Protein AF-A0A1B7JUG9-F1 (afdb_monomer_lite)

pLDDT: mean 85.09, std 14.16, range [47.5, 97.12]

Foldseek 3Di:
DFQKWKWFQFPPPRDIDTLHGPVVVVDDDDDDPVSVVSLVRGQKMWIARHPDPPHDTPDIDGRDDDPPCVVVPPD

Radius of gyration: 14.46 Å; chains: 1; bounding box: 49×24×29 Å

Sequence (75 aa):
MASAMIWAKDRTTGQISLLGHFSELQSVRLLTPTEWQMIKNSGELFITENNDPNSKILFKGACIELLDTSKLDNT

Organism: NCBI:txid1354272

Structure (mmCIF, N/CA/C/O backbone):
data_AF-A0A1B7JUG9-F1
#
_entry.id   AF-A0A1B7JUG9-F1
#
loop_
_atom_site.group_PDB
_atom_site.id
_atom_site.type_symbol
_atom_site.label_atom_id
_atom_site.label_alt_id
_atom_site.label_comp_id
_atom_site.label_asym_id
_atom_site.label_entity_id
_atom_site.label_seq_id
_atom_site.pdbx_PDB_ins_code
_atom_site.Cartn_x
_atom_site.Cartn_y
_atom_site.Cartn_z
_atom_site.occupancy
_atom_site.B_iso_or_equiv
_atom_site.auth_seq_id
_atom_site.auth_comp_id
_atom_site.auth_asym_id
_atom_site.auth_atom_id
_atom_site.pdbx_PDB_model_num
ATOM 1 N N . MET A 1 1 ? 21.015 -0.237 -8.416 1.00 47.50 1 MET A N 1
ATOM 2 C CA . MET A 1 1 ? 20.250 -1.177 -7.565 1.00 47.50 1 MET A CA 1
ATOM 3 C C . MET A 1 1 ? 18.818 -0.674 -7.524 1.00 47.50 1 MET A C 1
ATOM 5 O O . MET A 1 1 ? 18.649 0.532 -7.416 1.00 47.50 1 MET A O 1
ATOM 9 N N . ALA A 1 2 ? 17.822 -1.536 -7.730 1.00 58.62 2 ALA A N 1
ATOM 10 C CA . ALA A 1 2 ? 16.428 -1.105 -7.858 1.00 58.62 2 ALA A CA 1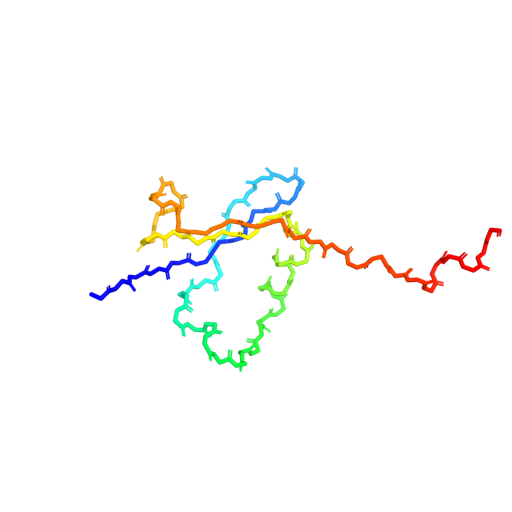
ATOM 11 C C . ALA A 1 2 ? 15.929 -0.470 -6.548 1.00 58.62 2 ALA A C 1
ATOM 13 O O . ALA A 1 2 ? 15.934 -1.117 -5.505 1.00 58.62 2 ALA A O 1
ATOM 14 N N . SER A 1 3 ? 15.518 0.795 -6.609 1.00 86.62 3 SER A N 1
ATOM 15 C CA . SER A 1 3 ? 14.994 1.583 -5.488 1.00 86.62 3 SER A CA 1
ATOM 16 C C . SER A 1 3 ? 13.478 1.441 -5.398 1.00 86.62 3 SER A C 1
ATOM 18 O O . SER A 1 3 ? 12.764 2.440 -5.382 1.00 86.62 3 SER A O 1
ATOM 20 N N . ALA A 1 4 ? 12.980 0.205 -5.438 1.00 93.69 4 ALA A N 1
ATOM 21 C CA . ALA A 1 4 ? 11.546 -0.022 -5.466 1.00 93.69 4 ALA A CA 1
ATOM 22 C C . ALA A 1 4 ? 10.895 0.514 -4.181 1.00 93.69 4 ALA A C 1
ATOM 24 O O . ALA A 1 4 ? 11.412 0.279 -3.086 1.00 93.69 4 ALA A O 1
ATOM 25 N N . MET A 1 5 ? 9.779 1.226 -4.319 1.00 95.50 5 MET A N 1
ATOM 26 C CA . MET A 1 5 ? 9.087 1.901 -3.216 1.00 95.50 5 MET A CA 1
ATOM 27 C C . MET A 1 5 ? 7.682 1.350 -3.060 1.00 95.50 5 MET A C 1
ATOM 29 O O . MET A 1 5 ? 7.045 1.023 -4.057 1.00 95.50 5 MET A O 1
ATOM 33 N N . ILE A 1 6 ? 7.195 1.267 -1.826 1.00 93.81 6 ILE A N 1
ATOM 34 C CA . ILE A 1 6 ? 5.842 0.808 -1.514 1.00 93.81 6 ILE A CA 1
ATOM 35 C C . ILE A 1 6 ? 4.976 2.002 -1.158 1.00 93.81 6 ILE A C 1
ATOM 37 O O . ILE A 1 6 ? 5.354 2.847 -0.344 1.00 93.81 6 ILE A O 1
ATOM 41 N N . TRP A 1 7 ? 3.774 2.003 -1.707 1.00 95.75 7 TRP A N 1
ATOM 42 C CA . TRP A 1 7 ? 2.787 3.045 -1.516 1.00 95.75 7 TRP A CA 1
ATOM 43 C C . TRP A 1 7 ? 1.474 2.449 -1.038 1.00 95.75 7 TRP A C 1
ATOM 45 O O . TRP A 1 7 ? 1.087 1.354 -1.453 1.00 95.75 7 TRP A O 1
ATOM 55 N N . ALA A 1 8 ? 0.775 3.206 -0.200 1.00 95.62 8 ALA A N 1
ATOM 56 C CA . ALA A 1 8 ? -0.617 2.975 0.144 1.00 95.62 8 ALA A CA 1
ATOM 57 C C . ALA A 1 8 ? -1.489 4.046 -0.496 1.00 95.62 8 ALA A C 1
ATOM 59 O O . ALA A 1 8 ? -1.175 5.235 -0.416 1.00 95.62 8 ALA A O 1
ATOM 60 N N . LYS A 1 9 ? -2.597 3.619 -1.097 1.00 96.19 9 LYS A N 1
ATOM 61 C CA . LYS A 1 9 ? -3.642 4.512 -1.580 1.00 96.19 9 LYS A CA 1
ATOM 62 C C . LYS A 1 9 ? -4.851 4.416 -0.662 1.00 96.19 9 LYS A C 1
ATOM 64 O O . LYS A 1 9 ? -5.503 3.373 -0.584 1.00 96.19 9 LYS A O 1
ATOM 69 N N . ASP A 1 10 ? -5.157 5.517 0.010 1.00 94.69 10 ASP A N 1
ATOM 70 C CA . ASP A 1 10 ? -6.313 5.619 0.893 1.00 94.69 10 ASP A CA 1
ATOM 71 C C . ASP A 1 10 ? -7.614 5.324 0.127 1.00 94.69 10 ASP A C 1
ATOM 73 O O . ASP A 1 10 ? -7.844 5.837 -0.972 1.00 94.69 10 ASP A O 1
ATOM 77 N N . ARG A 1 11 ? -8.465 4.472 0.708 1.00 93.00 11 ARG A N 1
ATOM 78 C CA . ARG A 1 11 ? -9.693 3.970 0.072 1.00 93.00 11 ARG A CA 1
ATOM 79 C C . ARG A 1 11 ? -10.736 5.064 -0.152 1.00 93.00 11 ARG A C 1
ATOM 81 O O . ARG A 1 11 ? -11.522 4.965 -1.089 1.00 93.00 11 ARG A O 1
ATOM 88 N N . THR A 1 12 ? -10.759 6.074 0.714 1.00 91.69 12 THR A N 1
ATOM 89 C CA . THR A 1 12 ? -11.821 7.088 0.754 1.00 91.69 12 THR A CA 1
ATOM 90 C C . THR A 1 12 ? -11.440 8.321 -0.054 1.00 91.69 12 THR A C 1
ATOM 92 O O . THR A 1 12 ? -12.237 8.846 -0.823 1.00 91.69 12 THR A O 1
ATOM 95 N N . THR A 1 13 ? -10.207 8.786 0.120 1.00 94.81 13 THR A N 1
ATOM 96 C CA . THR A 1 13 ? -9.696 10.035 -0.456 1.00 94.81 13 THR A CA 1
ATOM 97 C C . THR A 1 13 ? -8.892 9.807 -1.731 1.00 94.81 13 THR A C 1
ATOM 99 O O . THR A 1 13 ? -8.705 10.733 -2.516 1.00 94.81 13 THR A O 1
ATOM 102 N N . GLY A 1 14 ? -8.380 8.590 -1.943 1.00 93.69 14 GLY A N 1
ATOM 103 C CA . GLY A 1 14 ? -7.440 8.294 -3.018 1.00 93.69 14 GLY A CA 1
ATOM 104 C C . GLY A 1 14 ? -6.034 8.855 -2.788 1.00 93.69 14 GLY A C 1
ATOM 105 O O . GLY A 1 14 ? -5.209 8.750 -3.697 1.00 93.69 14 GLY A O 1
ATOM 106 N N . GLN A 1 15 ? -5.749 9.434 -1.614 1.00 95.81 15 GLN A N 1
ATOM 107 C CA . GLN A 1 15 ? -4.432 9.967 -1.280 1.00 95.81 15 GLN A CA 1
ATOM 108 C C . GLN A 1 15 ? -3.378 8.858 -1.299 1.00 95.81 15 GLN A C 1
ATOM 110 O O . GLN A 1 15 ? -3.566 7.794 -0.711 1.00 95.81 15 GLN A O 1
ATOM 115 N N . ILE A 1 16 ? -2.247 9.135 -1.948 1.00 96.19 16 ILE A N 1
ATOM 116 C CA . ILE A 1 16 ? -1.108 8.222 -2.038 1.00 96.19 16 ILE A CA 1
ATOM 117 C C . ILE A 1 16 ? -0.069 8.618 -0.989 1.00 96.19 16 ILE A C 1
ATOM 119 O O . ILE A 1 16 ? 0.373 9.766 -0.954 1.00 96.19 16 ILE A O 1
ATOM 123 N N . SER A 1 17 ? 0.321 7.663 -0.149 1.00 95.50 17 SER A N 1
ATOM 124 C CA . SER A 1 17 ? 1.321 7.842 0.908 1.00 95.50 17 SER A CA 1
ATOM 125 C C . SER A 1 17 ? 2.441 6.816 0.774 1.00 95.50 17 SER A C 1
ATOM 127 O O . SER A 1 17 ? 2.186 5.645 0.486 1.00 95.50 17 SER A O 1
ATOM 129 N N . LEU A 1 18 ? 3.682 7.254 0.989 1.00 94.62 18 LEU A N 1
ATOM 130 C CA . LEU A 1 18 ? 4.854 6.383 0.972 1.00 94.62 18 LEU A CA 1
ATOM 131 C C . LEU A 1 18 ? 4.920 5.5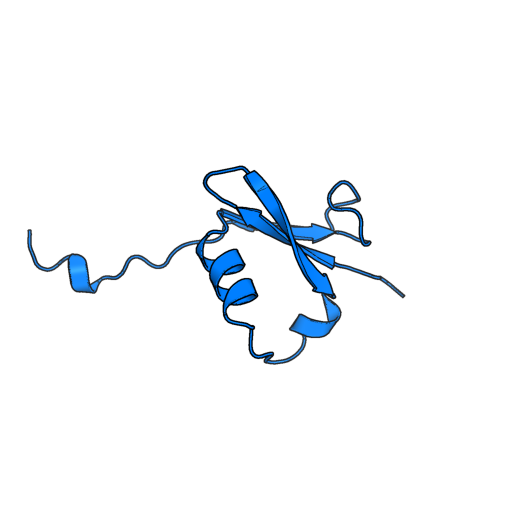56 2.264 1.00 94.62 18 LEU A C 1
ATOM 133 O O . LEU A 1 18 ? 4.858 6.121 3.352 1.00 94.62 18 LEU A O 1
ATOM 137 N N . LEU A 1 19 ? 5.092 4.238 2.140 1.00 91.81 19 LEU A N 1
ATOM 138 C CA . LEU A 1 19 ? 5.307 3.322 3.272 1.00 91.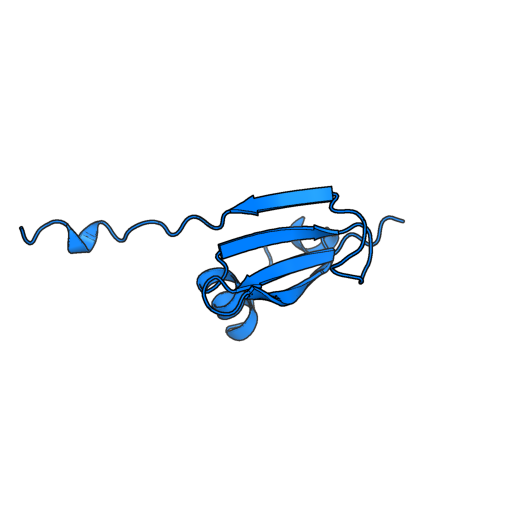81 19 LEU A CA 1
ATOM 139 C C . LEU A 1 19 ? 6.781 2.949 3.480 1.00 91.81 19 LEU A C 1
ATOM 141 O O . LEU A 1 19 ? 7.158 2.502 4.563 1.00 91.81 19 LEU A O 1
ATOM 145 N N . GLY A 1 20 ? 7.611 3.113 2.447 1.00 91.31 20 GLY A N 1
ATOM 146 C CA . GLY A 1 20 ? 9.055 2.904 2.528 1.00 91.31 20 GLY A CA 1
ATOM 147 C C . GLY A 1 20 ? 9.622 2.129 1.346 1.00 91.31 20 GLY A C 1
ATOM 148 O O . GLY A 1 20 ? 8.977 1.966 0.306 1.00 91.31 20 GLY A O 1
ATOM 149 N N . HIS A 1 21 ? 10.857 1.664 1.506 1.00 91.75 21 HIS A N 1
ATOM 150 C CA . HIS A 1 21 ? 11.545 0.881 0.487 1.00 91.75 21 HIS A CA 1
ATOM 151 C C . HIS A 1 21 ? 11.055 -0.567 0.473 1.00 91.75 21 HIS A C 1
ATOM 153 O O . HIS A 1 21 ? 10.892 -1.197 1.515 1.00 91.75 21 HIS A O 1
ATOM 159 N N . PHE A 1 22 ? 10.919 -1.151 -0.718 1.00 89.75 22 PHE A N 1
ATOM 160 C CA . PHE A 1 22 ? 10.533 -2.555 -0.862 1.00 89.75 22 PHE A CA 1
ATOM 161 C C . PHE A 1 22 ? 11.518 -3.523 -0.200 1.00 89.75 22 PHE A C 1
ATOM 163 O O . PHE A 1 22 ? 11.114 -4.549 0.344 1.00 89.75 22 PHE A O 1
ATOM 170 N N . SER A 1 23 ? 12.806 -3.174 -0.176 1.00 87.31 23 SER A N 1
ATOM 171 C CA . SER A 1 23 ? 13.834 -3.954 0.517 1.00 87.31 23 SER A CA 1
ATOM 172 C C . SER A 1 23 ? 13.576 -4.107 2.018 1.00 87.31 23 SER A C 1
ATOM 174 O O . SER A 1 23 ? 14.035 -5.079 2.607 1.00 87.31 23 SER A O 1
ATOM 176 N N . GLU A 1 24 ? 12.832 -3.190 2.641 1.00 83.19 24 GLU A N 1
ATOM 177 C CA . GLU A 1 24 ? 12.511 -3.245 4.072 1.00 83.19 24 GLU A CA 1
ATOM 178 C C . GLU A 1 24 ? 11.400 -4.252 4.402 1.00 83.19 24 GLU A C 1
ATOM 180 O O . GLU A 1 24 ? 11.259 -4.629 5.561 1.00 83.19 24 GLU A O 1
ATOM 185 N N . LEU A 1 25 ? 10.637 -4.722 3.405 1.00 75.31 25 LEU A N 1
ATOM 186 C CA . LEU A 1 25 ? 9.616 -5.765 3.589 1.00 75.31 25 LEU A CA 1
ATOM 187 C C . LEU A 1 25 ? 10.167 -7.190 3.482 1.00 75.31 25 LEU A C 1
ATOM 189 O O . LEU A 1 25 ? 9.417 -8.148 3.651 1.00 75.31 25 LEU A O 1
ATOM 193 N N . GLN A 1 26 ? 11.463 -7.360 3.201 1.00 70.00 26 GLN A N 1
ATOM 194 C CA . GLN A 1 26 ? 12.075 -8.692 3.177 1.00 70.00 26 GLN A CA 1
ATOM 195 C C . GLN A 1 26 ? 12.258 -9.297 4.580 1.00 70.00 26 GLN A C 1
ATOM 197 O O . GLN A 1 26 ? 12.628 -10.464 4.699 1.00 70.00 26 GLN A O 1
ATOM 202 N N . SER A 1 27 ? 11.981 -8.537 5.643 1.00 72.62 27 SER A N 1
ATOM 203 C CA . SER A 1 27 ? 11.984 -9.006 7.027 1.00 72.62 27 SER A CA 1
ATOM 204 C C . SER A 1 27 ? 10.705 -8.592 7.758 1.00 72.62 27 SER A C 1
ATOM 206 O O . SER A 1 27 ? 9.961 -7.713 7.322 1.00 72.62 27 SER A O 1
ATOM 208 N N . VAL A 1 28 ? 10.430 -9.243 8.893 1.00 77.81 28 VAL A N 1
ATOM 209 C CA . VAL A 1 28 ? 9.348 -8.823 9.789 1.00 77.81 28 VAL A CA 1
ATOM 210 C C . VAL A 1 28 ? 9.736 -7.475 10.397 1.00 77.81 28 VAL A C 1
ATOM 212 O O . VAL A 1 28 ? 10.586 -7.408 11.285 1.00 77.81 28 VAL A O 1
ATOM 215 N N . ARG A 1 29 ? 9.113 -6.401 9.908 1.00 83.25 29 ARG A N 1
ATOM 216 C CA . ARG A 1 29 ? 9.264 -5.045 10.440 1.00 83.25 29 ARG A CA 1
ATOM 217 C C . ARG A 1 29 ? 8.039 -4.676 11.266 1.00 83.25 29 ARG A C 1
ATOM 219 O O . ARG A 1 29 ? 6.906 -4.887 10.837 1.00 83.25 29 ARG A O 1
ATOM 226 N N . LEU A 1 30 ? 8.263 -4.080 12.434 1.00 84.25 30 LEU A N 1
ATOM 227 C CA . LEU A 1 30 ? 7.189 -3.426 13.175 1.00 84.25 30 LEU A CA 1
ATOM 228 C C . LEU A 1 30 ? 6.818 -2.115 12.478 1.00 84.25 30 LEU A C 1
ATOM 230 O O . LEU A 1 30 ? 7.686 -1.344 12.069 1.00 84.25 30 LEU A O 1
ATOM 234 N N . LEU A 1 31 ? 5.519 -1.876 12.348 1.00 86.19 31 LEU A N 1
ATOM 235 C CA . LEU A 1 31 ? 4.987 -0.634 11.808 1.00 86.19 31 LEU A CA 1
ATOM 236 C C . LEU A 1 31 ? 4.798 0.374 12.933 1.00 86.19 31 LEU A C 1
ATOM 238 O O . LEU A 1 31 ? 4.386 0.022 14.042 1.00 86.19 31 LEU A O 1
ATOM 242 N N . THR A 1 32 ? 5.041 1.644 12.635 1.00 90.06 32 THR A N 1
ATOM 243 C CA . THR A 1 32 ? 4.575 2.721 13.509 1.00 90.06 32 THR A CA 1
ATOM 244 C C . THR A 1 32 ? 3.039 2.761 13.519 1.00 90.06 32 THR A C 1
ATOM 246 O O . THR A 1 32 ? 2.402 2.319 12.556 1.00 90.06 32 THR A O 1
ATOM 249 N N . PRO A 1 33 ? 2.398 3.325 14.562 1.00 91.56 33 PRO A N 1
ATOM 250 C CA . PRO A 1 33 ? 0.942 3.482 14.587 1.00 91.56 33 PRO A CA 1
ATOM 251 C C . PRO A 1 33 ? 0.386 4.206 13.351 1.00 91.56 33 PRO A C 1
ATOM 253 O O . PRO A 1 33 ? -0.674 3.840 12.847 1.00 91.56 33 PRO A O 1
ATOM 256 N N . THR A 1 34 ? 1.126 5.189 12.831 1.00 91.38 34 THR A N 1
ATOM 257 C CA . THR A 1 34 ? 0.772 5.938 11.620 1.00 91.38 34 THR A CA 1
ATOM 258 C C . THR A 1 34 ? 0.801 5.055 10.376 1.00 91.38 34 THR A C 1
ATOM 260 O O . THR A 1 34 ? -0.178 5.019 9.635 1.00 91.38 34 THR A O 1
ATOM 263 N N . GLU A 1 35 ? 1.880 4.301 10.162 1.00 90.62 35 GLU A N 1
ATOM 264 C CA . GLU A 1 35 ? 1.995 3.380 9.021 1.00 90.62 35 GLU A CA 1
ATOM 265 C C . GLU A 1 35 ? 0.937 2.277 9.085 1.00 90.62 35 GLU A C 1
ATOM 267 O O . GLU A 1 35 ? 0.313 1.941 8.079 1.00 90.62 35 GLU A O 1
ATOM 272 N N . TRP A 1 36 ? 0.673 1.753 10.284 1.00 90.50 36 TRP A N 1
ATOM 273 C CA . TRP A 1 36 ? -0.399 0.788 10.485 1.00 90.50 36 TRP A CA 1
ATOM 274 C C . TRP A 1 36 ? -1.765 1.373 10.122 1.00 90.50 36 TRP A C 1
ATOM 276 O O . TRP A 1 36 ? -2.568 0.721 9.454 1.00 90.50 36 TRP A O 1
ATOM 286 N N . GLN A 1 37 ? -2.035 2.621 10.514 1.00 90.50 37 GLN A N 1
ATOM 287 C CA . GLN A 1 37 ? -3.276 3.295 10.149 1.00 90.50 37 GLN A CA 1
ATOM 288 C C . GLN A 1 37 ? -3.385 3.534 8.637 1.00 90.50 37 GLN A C 1
ATOM 290 O O . GLN A 1 37 ? -4.466 3.338 8.084 1.00 90.50 37 GLN A O 1
ATOM 295 N N . MET A 1 38 ? -2.285 3.888 7.963 1.00 91.06 38 MET A N 1
ATOM 296 C CA . MET A 1 38 ? -2.244 4.027 6.502 1.00 91.06 38 MET A CA 1
ATOM 297 C C . MET A 1 38 ? -2.612 2.718 5.802 1.00 91.06 38 MET A C 1
ATOM 299 O O . MET A 1 38 ? -3.426 2.731 4.885 1.00 91.06 38 MET A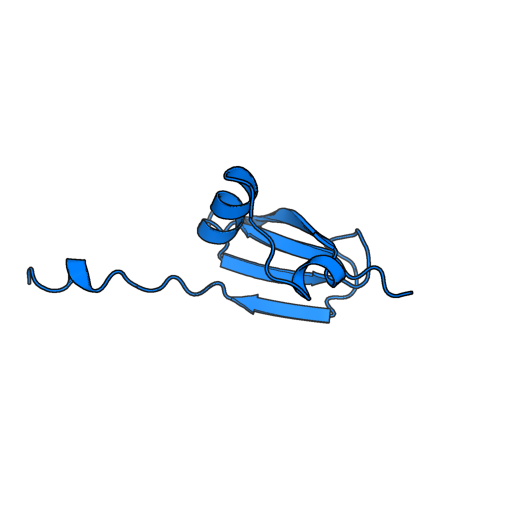 O 1
ATOM 303 N N . ILE A 1 39 ? -2.068 1.584 6.254 1.00 90.06 39 ILE A N 1
ATOM 304 C CA . ILE A 1 39 ? -2.390 0.273 5.674 1.00 90.06 39 ILE A CA 1
ATOM 305 C C . ILE A 1 39 ? -3.857 -0.089 5.918 1.00 90.06 39 ILE A C 1
ATOM 307 O O . ILE A 1 39 ? -4.536 -0.499 4.981 1.00 90.06 39 ILE A O 1
ATOM 311 N N . LYS A 1 40 ? -4.374 0.102 7.138 1.00 90.06 40 LYS A N 1
ATOM 312 C CA . LYS A 1 40 ? -5.786 -0.186 7.455 1.00 90.06 40 LYS A CA 1
ATOM 313 C C . LYS A 1 40 ? -6.763 0.628 6.606 1.00 90.06 40 LYS A C 1
ATOM 315 O O . LYS A 1 40 ? -7.779 0.100 6.166 1.00 90.06 40 LYS A O 1
ATOM 320 N N . ASN A 1 41 ? -6.450 1.900 6.370 1.00 92.06 41 ASN A N 1
ATOM 321 C CA . ASN A 1 41 ? -7.285 2.790 5.564 1.00 92.06 41 ASN A CA 1
ATOM 322 C C . ASN A 1 41 ? -7.058 2.612 4.054 1.00 92.06 41 ASN A C 1
ATOM 324 O O . ASN A 1 41 ? -7.790 3.179 3.239 1.00 92.06 41 ASN A O 1
ATOM 328 N N . SER A 1 42 ? -6.049 1.832 3.665 1.00 91.94 42 SER A N 1
ATOM 329 C CA . SER A 1 42 ? -5.714 1.607 2.270 1.00 91.94 42 SER A CA 1
ATOM 330 C C . SER A 1 42 ? -6.777 0.757 1.571 1.00 91.94 42 SER A C 1
ATOM 332 O O . SER A 1 42 ? -7.302 -0.224 2.109 1.00 91.94 42 SER A O 1
ATOM 334 N N . GLY A 1 43 ? -7.105 1.132 0.338 1.00 92.19 43 GLY A N 1
ATOM 335 C CA . GLY A 1 43 ? -7.817 0.265 -0.601 1.00 92.19 43 GLY A CA 1
ATOM 336 C C . GLY A 1 43 ? -6.860 -0.521 -1.494 1.00 92.19 43 GLY A C 1
ATOM 337 O O . GLY A 1 43 ? -7.254 -1.513 -2.102 1.00 92.19 43 GLY A O 1
ATOM 338 N N . GLU A 1 44 ? -5.603 -0.090 -1.580 1.00 94.50 44 GLU A N 1
ATOM 339 C CA . GLU A 1 44 ? -4.657 -0.570 -2.576 1.00 94.50 44 GLU A CA 1
ATOM 340 C C . GLU A 1 44 ? -3.213 -0.324 -2.130 1.00 94.50 44 GLU A C 1
ATOM 342 O O . GLU A 1 44 ? -2.836 0.788 -1.758 1.00 94.50 44 GLU A O 1
ATOM 347 N N . LEU A 1 45 ? -2.392 -1.370 -2.205 1.00 94.50 45 LEU A N 1
ATOM 348 C CA . LEU A 1 45 ? -0.943 -1.275 -2.060 1.00 94.50 45 LEU 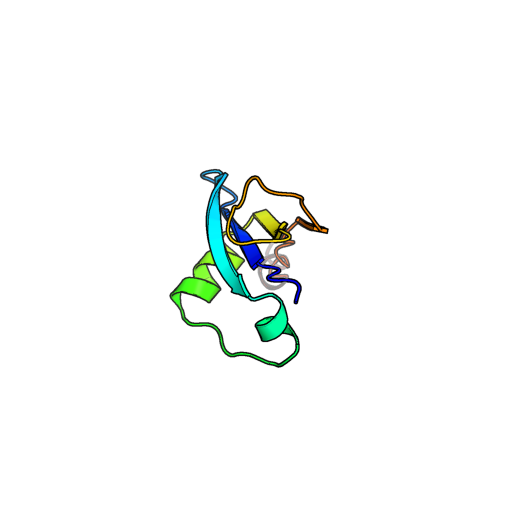A CA 1
ATOM 349 C C . LEU A 1 45 ? -0.298 -1.486 -3.421 1.00 94.50 45 LEU A C 1
ATOM 351 O O . LEU A 1 45 ? -0.670 -2.391 -4.173 1.00 94.50 45 LEU A O 1
ATOM 355 N N . PHE A 1 46 ? 0.690 -0.663 -3.737 1.00 95.44 46 PHE A N 1
ATOM 356 C CA . PHE A 1 46 ? 1.417 -0.790 -4.990 1.00 95.44 46 PHE A CA 1
ATOM 357 C C . PHE A 1 46 ? 2.892 -0.462 -4.820 1.00 95.44 46 PHE A C 1
ATOM 359 O O . PHE A 1 46 ? 3.300 0.215 -3.878 1.00 95.44 46 PHE A O 1
ATOM 366 N N . ILE A 1 47 ? 3.691 -1.001 -5.735 1.00 95.44 47 ILE A N 1
ATOM 367 C CA . ILE A 1 47 ? 5.141 -0.871 -5.752 1.00 95.44 47 ILE A CA 1
ATOM 368 C C . ILE A 1 47 ? 5.542 -0.166 -7.037 1.00 95.44 47 ILE A C 1
ATOM 370 O O . ILE A 1 47 ? 5.132 -0.585 -8.121 1.00 95.44 47 ILE A O 1
ATOM 374 N N . THR A 1 48 ? 6.371 0.862 -6.924 1.00 97.12 48 THR A N 1
ATOM 375 C CA . THR A 1 48 ? 6.970 1.567 -8.062 1.00 97.12 48 THR A CA 1
ATOM 376 C C . THR A 1 48 ? 8.466 1.300 -8.148 1.00 97.12 48 THR A C 1
ATOM 378 O O . THR A 1 48 ? 9.079 0.862 -7.177 1.00 97.12 48 THR A O 1
ATOM 381 N N . GLU A 1 49 ? 9.075 1.549 -9.307 1.00 95.44 49 GLU A N 1
ATOM 382 C CA . GLU A 1 49 ? 10.515 1.330 -9.511 1.00 95.44 49 GLU A CA 1
ATOM 383 C C . GLU A 1 49 ? 11.421 2.338 -8.781 1.00 95.44 49 GLU A C 1
ATOM 385 O O . GLU A 1 49 ? 12.594 2.046 -8.526 1.00 95.44 49 GLU A O 1
ATOM 390 N N . ASN A 1 50 ? 10.889 3.516 -8.443 1.00 94.56 50 ASN A N 1
ATOM 391 C CA . ASN A 1 50 ? 11.605 4.598 -7.772 1.00 94.56 50 ASN A CA 1
ATOM 392 C C . ASN A 1 50 ? 10.664 5.438 -6.882 1.00 94.56 50 ASN A C 1
ATOM 394 O O . ASN A 1 50 ? 9.475 5.140 -6.760 1.00 94.56 50 ASN A O 1
ATOM 398 N N . ASN A 1 51 ? 11.202 6.489 -6.253 1.00 94.38 51 ASN A N 1
ATOM 399 C CA . ASN A 1 51 ? 10.477 7.389 -5.347 1.00 94.38 51 ASN A CA 1
ATOM 400 C C . ASN A 1 51 ? 9.598 8.435 -6.062 1.00 94.38 51 ASN A C 1
ATOM 402 O O . ASN A 1 51 ? 9.575 9.604 -5.688 1.00 94.38 51 ASN A O 1
ATOM 406 N N . ASP A 1 52 ? 8.883 8.001 -7.096 1.00 94.69 52 ASP A N 1
ATOM 407 C CA . ASP A 1 52 ? 7.789 8.725 -7.735 1.00 94.69 52 ASP A CA 1
ATOM 408 C C . ASP A 1 52 ? 6.579 7.778 -7.828 1.00 94.69 52 ASP A C 1
ATOM 410 O O . ASP A 1 52 ? 6.679 6.726 -8.475 1.00 94.69 52 ASP A O 1
ATOM 414 N N . PRO A 1 53 ? 5.433 8.116 -7.207 1.00 93.56 53 PRO A N 1
ATOM 415 C CA . PRO A 1 53 ? 4.233 7.284 -7.252 1.00 93.56 53 PRO A CA 1
ATOM 416 C C . PRO A 1 53 ? 3.616 7.163 -8.656 1.00 93.56 53 PRO A C 1
ATOM 418 O O . PRO A 1 53 ? 2.805 6.266 -8.874 1.00 93.56 53 PRO A O 1
ATOM 421 N N . ASN A 1 54 ? 3.988 8.032 -9.603 1.00 95.06 54 ASN A N 1
ATOM 422 C CA . ASN A 1 54 ? 3.535 7.979 -10.997 1.00 95.06 54 ASN A CA 1
ATOM 423 C C . ASN A 1 54 ? 4.514 7.245 -11.924 1.00 95.06 54 ASN A C 1
ATOM 425 O O . ASN A 1 54 ? 4.248 7.115 -13.121 1.00 95.06 54 ASN A O 1
ATOM 429 N N . SER A 1 55 ? 5.648 6.779 -11.396 1.00 95.25 55 SER A N 1
ATOM 430 C CA . SER A 1 55 ? 6.605 5.990 -12.169 1.00 95.25 55 SER A CA 1
ATOM 431 C C . SER A 1 55 ? 6.070 4.587 -12.472 1.00 95.25 55 SER A C 1
ATOM 433 O O . SER A 1 55 ? 4.939 4.220 -12.135 1.00 95.25 55 SER A O 1
ATOM 435 N N . LYS A 1 56 ? 6.885 3.771 -13.147 1.00 96.06 56 LYS A N 1
ATOM 436 C CA . LYS A 1 56 ? 6.496 2.418 -13.539 1.00 96.06 56 LYS A CA 1
ATOM 437 C C . LYS A 1 56 ? 6.056 1.593 -12.326 1.00 96.06 56 LYS A C 1
ATOM 439 O O . LYS A 1 56 ? 6.843 1.327 -11.415 1.00 96.06 56 LYS A O 1
ATOM 444 N N . ILE A 1 57 ? 4.812 1.123 -12.372 1.00 96.31 57 ILE A N 1
ATOM 445 C CA . ILE A 1 57 ? 4.253 0.190 -11.393 1.00 96.31 57 ILE A CA 1
ATOM 446 C C . ILE A 1 57 ? 4.852 -1.197 -11.643 1.00 96.31 57 ILE A C 1
ATOM 448 O O . ILE A 1 57 ? 4.720 -1.761 -12.730 1.00 96.31 57 ILE A O 1
ATOM 452 N N . LEU A 1 58 ? 5.510 -1.742 -10.625 1.00 95.12 58 LEU A N 1
ATOM 453 C CA . LEU A 1 58 ? 6.085 -3.087 -10.625 1.00 95.12 58 LEU A CA 1
ATOM 454 C C . LEU A 1 58 ? 5.091 -4.129 -10.107 1.00 95.12 58 LEU A C 1
ATOM 456 O O . LEU A 1 58 ? 5.070 -5.259 -10.585 1.00 95.12 58 LEU A O 1
ATOM 460 N N . PHE A 1 59 ? 4.269 -3.745 -9.131 1.00 93.00 59 PHE A N 1
ATOM 461 C CA . PHE A 1 59 ? 3.237 -4.592 -8.545 1.00 93.00 59 PHE A CA 1
ATOM 462 C C . PHE A 1 59 ? 2.098 -3.735 -7.998 1.00 93.00 59 PHE A C 1
ATOM 464 O O . PHE A 1 59 ? 2.311 -2.593 -7.594 1.00 93.00 59 PHE A O 1
ATOM 471 N N . LYS A 1 60 ? 0.890 -4.295 -7.961 1.00 94.44 60 LYS A N 1
ATOM 472 C CA . LYS A 1 60 ? -0.312 -3.623 -7.480 1.00 94.44 60 LYS A CA 1
ATOM 473 C C . LYS A 1 60 ? -1.322 -4.651 -6.981 1.00 94.44 60 LYS A C 1
ATOM 475 O O . LYS A 1 60 ? -1.582 -5.627 -7.678 1.00 94.44 60 LYS A O 1
ATOM 480 N N . GLY A 1 61 ? -1.909 -4.419 -5.812 1.00 91.81 61 GLY A N 1
ATOM 481 C CA . GLY A 1 61 ? -2.909 -5.309 -5.228 1.00 91.81 61 GLY A CA 1
ATOM 482 C C . GLY A 1 61 ? -3.913 -4.571 -4.348 1.00 91.81 61 GLY A C 1
ATOM 483 O O . GLY A 1 61 ? -3.590 -3.557 -3.730 1.00 91.81 61 GLY A O 1
ATOM 484 N N . ALA A 1 62 ? -5.139 -5.090 -4.294 1.00 88.94 62 ALA A N 1
ATOM 485 C CA . ALA A 1 62 ? -6.175 -4.571 -3.409 1.00 88.94 62 ALA A CA 1
ATOM 486 C C . ALA A 1 62 ? -5.876 -4.933 -1.947 1.00 88.94 62 ALA A C 1
ATOM 488 O O . ALA A 1 62 ? -5.449 -6.051 -1.649 1.00 88.94 62 ALA A O 1
ATOM 489 N N . CYS A 1 63 ? -6.152 -4.007 -1.032 1.00 84.81 63 CYS A N 1
ATOM 490 C CA . CYS A 1 63 ? -6.202 -4.310 0.394 1.00 84.81 63 CYS A CA 1
ATOM 491 C C . CYS A 1 63 ? -7.565 -4.910 0.725 1.00 84.81 63 CYS A C 1
ATOM 493 O O . CYS A 1 63 ? -8.584 -4.224 0.661 1.00 84.81 63 CYS A O 1
ATOM 495 N N . ILE A 1 64 ? -7.571 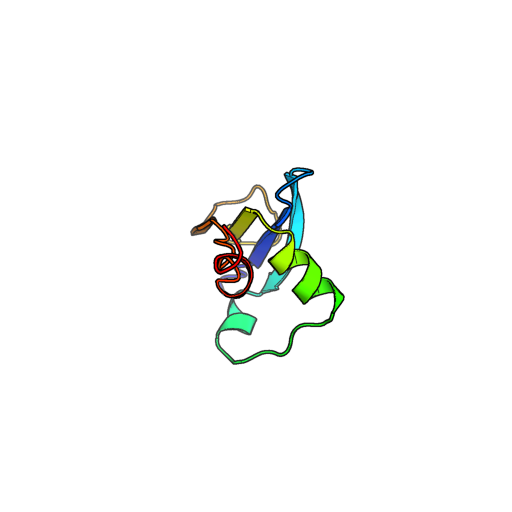-6.194 1.078 1.00 74.00 64 ILE A N 1
ATOM 496 C CA . ILE A 1 64 ? -8.774 -6.894 1.520 1.00 74.00 64 ILE A CA 1
ATOM 497 C C . ILE A 1 64 ? -8.843 -6.769 3.038 1.00 74.00 64 ILE A C 1
ATOM 499 O O . ILE A 1 64 ? -7.947 -7.215 3.753 1.00 74.00 64 ILE A O 1
ATOM 503 N N . GLU A 1 65 ? -9.903 -6.137 3.526 1.00 68.50 65 GLU A N 1
ATOM 504 C CA . GLU A 1 65 ? -10.222 -6.123 4.947 1.00 68.50 65 GLU A CA 1
ATOM 505 C C . GLU A 1 65 ? -10.852 -7.471 5.306 1.00 68.50 65 GLU A C 1
ATOM 507 O O . GLU A 1 65 ? -11.845 -7.880 4.700 1.00 68.50 65 GLU A O 1
ATOM 512 N N . LEU A 1 66 ? -10.255 -8.194 6.256 1.00 62.97 66 LEU A N 1
ATOM 513 C CA . LEU A 1 66 ? -10.893 -9.383 6.808 1.00 62.97 66 LEU A CA 1
ATOM 514 C C . LEU A 1 66 ? -12.115 -8.915 7.596 1.00 62.97 66 LEU A C 1
ATOM 516 O O . LEU A 1 66 ? -11.978 -8.181 8.574 1.00 62.97 66 LEU A O 1
ATOM 520 N N . LEU A 1 67 ? -13.304 -9.313 7.146 1.00 62.16 67 LEU A N 1
ATOM 521 C CA . LEU A 1 67 ? -14.530 -9.066 7.891 1.00 62.16 67 LEU A CA 1
ATOM 522 C C . LEU A 1 67 ? -14.404 -9.735 9.258 1.00 62.16 67 LEU A C 1
ATOM 524 O O . LEU A 1 67 ? -14.122 -10.929 9.352 1.00 62.16 67 LEU A O 1
ATOM 528 N N . ASP A 1 68 ? -14.605 -8.947 10.309 1.00 65.06 68 ASP A N 1
ATOM 529 C CA . ASP A 1 68 ? -14.652 -9.449 11.673 1.00 65.06 68 ASP A CA 1
ATOM 530 C C . ASP A 1 68 ? -15.878 -10.358 11.824 1.00 65.06 68 ASP A C 1
ATOM 532 O O . ASP A 1 68 ? -17.020 -9.896 11.911 1.00 65.06 68 ASP A O 1
ATOM 536 N N . THR A 1 69 ? -15.640 -11.669 11.812 1.00 57.59 69 THR A N 1
ATOM 537 C CA . THR A 1 69 ? -16.696 -12.681 11.884 1.00 57.59 69 THR A CA 1
ATOM 538 C C . THR A 1 69 ? -17.424 -12.674 13.223 1.00 57.59 69 THR A C 1
ATOM 540 O O . THR A 1 69 ? -18.514 -13.224 13.302 1.00 57.59 69 THR A O 1
ATOM 543 N N . SER A 1 70 ? -16.898 -12.001 14.255 1.00 59.47 70 SER A N 1
ATOM 544 C CA . SER A 1 70 ? -17.584 -11.869 15.548 1.00 59.47 70 SER A CA 1
ATOM 545 C C . SER A 1 70 ? -18.795 -10.920 15.520 1.00 59.47 70 SER A C 1
ATOM 547 O O . SER A 1 70 ? -19.543 -10.838 16.491 1.00 59.47 70 SER A O 1
ATOM 549 N N . LYS A 1 71 ? -19.039 -10.226 14.396 1.00 54.50 71 LYS A N 1
ATOM 550 C CA . LYS A 1 71 ? -20.241 -9.399 14.174 1.00 54.50 71 LYS A CA 1
ATOM 551 C C . LYS A 1 71 ? -21.362 -10.108 13.407 1.00 54.50 71 LYS A C 1
ATOM 553 O O . LYS A 1 71 ? -22.410 -9.501 13.202 1.00 54.50 71 LYS A O 1
ATOM 558 N N . LEU A 1 72 ? -21.154 -11.350 12.966 1.00 56.16 72 LEU A N 1
ATOM 559 C CA . LEU A 1 72 ? -22.119 -12.094 12.146 1.00 56.16 72 LEU A CA 1
ATOM 560 C C . LEU A 1 72 ? -23.120 -12.932 12.963 1.00 56.16 72 LEU A C 1
ATOM 562 O O . LEU A 1 72 ? -24.101 -13.396 12.395 1.00 56.16 72 LEU A O 1
ATOM 566 N N . ASP A 1 73 ? -22.942 -13.055 14.282 1.00 53.91 73 ASP A N 1
ATOM 567 C CA . ASP A 1 73 ? -23.770 -13.925 15.139 1.00 53.91 73 ASP A CA 1
ATOM 568 C C . ASP A 1 73 ? -25.045 -13.254 15.698 1.00 53.91 73 ASP A C 1
ATOM 570 O O . ASP A 1 73 ? -25.695 -13.798 16.587 1.00 53.91 73 ASP A O 1
ATOM 574 N N . ASN A 1 74 ? -25.414 -12.064 15.209 1.00 49.53 74 ASN A N 1
ATOM 575 C CA . ASN A 1 74 ? -26.546 -11.277 15.729 1.00 49.53 74 ASN A CA 1
ATOM 576 C C . ASN A 1 74 ? -27.659 -11.010 14.697 1.00 49.53 74 ASN A C 1
ATOM 578 O O . ASN A 1 74 ? -28.362 -10.004 14.806 1.00 49.53 74 ASN A O 1
ATOM 582 N N . THR A 1 75 ? -27.828 -11.875 13.690 1.00 47.59 75 THR A N 1
ATOM 583 C CA . THR A 1 75 ? -28.979 -11.800 12.764 1.00 47.59 75 THR A CA 1
ATOM 584 C C . THR A 1 75 ? -29.755 -13.105 12.731 1.00 47.59 75 THR A C 1
ATOM 586 O O . THR A 1 75 ? -29.109 -14.157 12.545 1.00 47.59 75 THR A O 1
#

Secondary structure (DSSP, 8-state):
----EEEEEETTT--EEEEEEGGGGGS-PPPPHHHHHHHHHEEEEEEESSS-TTS-EEEEEE------GGGSTT-